Protein AF-A0A6J3BBH5-F1 (afdb_monomer_lite)

Secondary structure (DSSP, 8-state):
-EEEEE-SSSEEEEE-SS-----------GGG--TT---TT-EE--EETTTTEEEEPPPTTS-TTGGG--EEEESGGGGSGGG-EE---S-SS--------TT---

Radius of gyration: 22.1 Å; chains: 1; bounding box: 45×52×52 Å

Foldseek 3Di:
DWDFDDPPHDTDTDDDPDDDDDDDADQDDPVPPDPPDDGQFDKDWADDPPFQKTKFADDPVDDPVSRPDIDIDGDPCSVDPRRIDTHHDPDPHDDDPPPPDPPPPD

Structure (mmCIF, N/CA/C/O backbone):
data_AF-A0A6J3BBH5-F1
#
_entry.id   AF-A0A6J3BBH5-F1
#
loop_
_atom_site.group_PDB
_atom_site.id
_atom_site.type_symbol
_atom_site.label_atom_id
_atom_site.label_alt_id
_atom_site.label_comp_id
_atom_site.label_asym_id
_atom_site.label_entity_id
_atom_site.label_seq_id
_atom_site.pdbx_PDB_ins_code
_atom_site.Cartn_x
_atom_site.Cartn_y
_atom_site.Cartn_z
_atom_site.occupancy
_atom_site.B_iso_or_equiv
_atom_site.auth_seq_id
_atom_site.auth_comp_id
_atom_site.auth_asym_id
_atom_site.auth_atom_id
_atom_site.pdbx_PDB_model_num
ATOM 1 N N . MET A 1 1 ? -27.959 -6.385 13.717 1.00 69.81 1 MET A N 1
ATOM 2 C CA . MET A 1 1 ? -26.665 -6.107 14.377 1.00 69.81 1 MET A CA 1
ATOM 3 C C . MET A 1 1 ? -25.641 -7.059 13.769 1.00 69.81 1 MET A C 1
ATOM 5 O O . MET A 1 1 ? -26.036 -8.166 13.435 1.00 69.81 1 MET A O 1
ATOM 9 N N . GLN A 1 2 ? -24.399 -6.629 13.508 1.00 85.94 2 GLN A N 1
ATOM 10 C CA . GLN A 1 2 ? -23.379 -7.527 12.938 1.00 85.94 2 GLN A CA 1
ATOM 11 C C . GLN A 1 2 ? -22.835 -8.445 14.038 1.00 85.94 2 GLN A C 1
ATOM 13 O O . GLN A 1 2 ? -22.354 -7.954 15.063 1.00 85.94 2 GLN A O 1
ATOM 18 N N . HIS A 1 3 ? -22.939 -9.753 13.819 1.00 92.50 3 HIS A N 1
ATOM 19 C CA . HIS A 1 3 ? -22.546 -10.805 14.746 1.00 92.50 3 HIS A CA 1
ATOM 20 C C . HIS A 1 3 ? -21.472 -11.693 14.112 1.00 92.50 3 HIS A C 1
ATOM 22 O O . HIS A 1 3 ? -21.628 -12.138 12.975 1.00 92.50 3 HIS A O 1
ATOM 28 N N . LEU A 1 4 ? -20.397 -11.959 14.853 1.00 90.00 4 LEU A N 1
ATOM 29 C CA . LEU A 1 4 ? -19.378 -12.929 14.464 1.00 90.00 4 LEU A CA 1
ATOM 30 C C . LEU A 1 4 ? -19.855 -14.330 14.869 1.00 90.00 4 LEU A C 1
ATOM 32 O O . LEU A 1 4 ? -19.864 -14.666 16.052 1.00 90.00 4 LEU A O 1
ATOM 36 N N . SER A 1 5 ? -20.272 -15.134 13.894 1.00 87.75 5 SER A N 1
ATOM 37 C CA . SER A 1 5 ? -20.754 -16.501 14.098 1.00 87.75 5 SER A CA 1
ATOM 38 C C . SER A 1 5 ? -19.669 -17.529 13.763 1.00 87.75 5 SER A C 1
ATOM 40 O O . SER A 1 5 ? -18.778 -17.290 12.945 1.00 87.75 5 SER A O 1
ATOM 42 N N . TYR A 1 6 ? -19.736 -18.697 14.402 1.00 87.62 6 TYR A N 1
ATOM 43 C CA . TYR A 1 6 ? -18.929 -19.858 14.035 1.00 87.62 6 TYR A CA 1
ATOM 44 C C . TYR A 1 6 ? -19.818 -20.843 13.272 1.00 87.62 6 TYR A C 1
ATOM 46 O O . TYR A 1 6 ? -20.714 -21.456 13.852 1.00 87.62 6 TYR A O 1
ATOM 54 N N . GLY A 1 7 ? -19.607 -20.928 11.956 1.00 82.88 7 GLY A N 1
ATOM 55 C CA . GLY A 1 7 ? -20.305 -21.860 11.072 1.00 82.88 7 GLY A CA 1
ATOM 56 C C . GLY A 1 7 ? -19.667 -23.250 11.081 1.00 82.88 7 GLY A C 1
ATOM 57 O O . GLY A 1 7 ? -18.839 -23.563 11.931 1.00 82.88 7 GLY A O 1
ATOM 58 N N . SER A 1 8 ? -20.000 -24.081 10.091 1.00 79.06 8 SER A N 1
ATOM 59 C CA . SER A 1 8 ? -19.602 -25.500 10.030 1.00 79.06 8 SER A CA 1
ATOM 60 C C . SER A 1 8 ? -18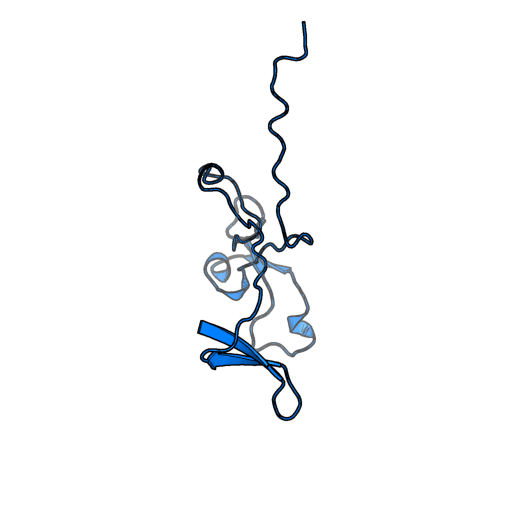.091 -25.776 10.046 1.00 79.06 8 SER A C 1
ATOM 62 O O . SER A 1 8 ? -17.701 -26.930 10.200 1.00 79.06 8 SER A O 1
ATOM 64 N N . SER A 1 9 ? -17.246 -24.754 9.877 1.00 88.56 9 SER A N 1
ATOM 65 C CA . SER A 1 9 ? -15.781 -24.861 9.984 1.00 88.56 9 SER A CA 1
ATOM 66 C C . SER A 1 9 ? -15.032 -23.516 9.973 1.00 88.56 9 SER A C 1
ATOM 68 O O . SER A 1 9 ? -13.802 -23.508 9.980 1.00 88.56 9 SER A O 1
ATOM 70 N N . SER A 1 10 ? -15.721 -22.372 9.906 1.00 90.25 10 SER A N 1
ATOM 71 C CA . SER A 1 10 ? -15.086 -21.052 9.794 1.00 90.25 10 SER A CA 1
ATOM 72 C C . SER A 1 10 ? -15.937 -19.934 10.395 1.00 90.25 10 SER A C 1
ATOM 74 O O . SER A 1 10 ? -17.155 -20.056 10.566 1.00 90.25 10 SER A O 1
ATOM 76 N N . LEU A 1 11 ? -15.260 -18.832 10.717 1.00 92.06 11 LEU A N 1
ATOM 77 C CA . LEU A 1 11 ? -15.876 -17.602 11.200 1.00 92.06 11 LEU A CA 1
ATOM 78 C C . LEU A 1 11 ? -16.595 -16.883 10.054 1.00 92.06 11 LEU A C 1
ATOM 80 O O . LEU A 1 11 ? -16.017 -16.703 8.983 1.00 92.06 11 LEU A O 1
ATOM 84 N N . HIS A 1 12 ? -17.827 -16.447 10.303 1.00 91.25 12 HIS A N 1
ATOM 85 C CA . HIS A 1 12 ? -18.631 -15.661 9.369 1.00 91.25 12 HIS A CA 1
ATOM 86 C C . HIS A 1 12 ? -19.218 -14.429 10.066 1.00 91.25 12 HIS A C 1
ATOM 88 O O . HIS A 1 12 ? -19.288 -14.358 11.293 1.00 91.25 12 HIS A O 1
ATOM 94 N N . MET A 1 13 ? -19.614 -13.434 9.272 1.00 91.12 13 MET A N 1
ATOM 95 C CA . MET A 1 13 ? -20.357 -12.272 9.753 1.00 91.12 13 MET A CA 1
ATOM 96 C C . MET A 1 13 ? -21.808 -12.372 9.306 1.00 91.12 13 MET A C 1
ATOM 98 O O . MET A 1 13 ? -22.075 -12.361 8.107 1.00 91.12 13 MET A O 1
ATOM 102 N N . ASP A 1 14 ? -22.725 -12.364 10.269 1.00 90.50 14 ASP A N 1
ATOM 103 C CA . ASP A 1 14 ? -24.161 -12.433 10.016 1.00 90.50 14 ASP A CA 1
ATOM 104 C C . ASP A 1 14 ? -24.895 -11.233 10.624 1.00 90.50 14 ASP A C 1
ATOM 106 O O . ASP A 1 14 ? -24.437 -10.601 11.579 1.00 90.50 14 ASP A O 1
ATOM 110 N N . ALA A 1 15 ? -26.075 -10.918 10.086 1.00 91.00 15 ALA A N 1
ATOM 111 C CA . ALA A 1 15 ? -26.974 -9.924 10.662 1.00 91.00 15 ALA A CA 1
ATOM 112 C C . ALA A 1 15 ? -27.982 -10.610 11.594 1.00 91.00 15 ALA A C 1
ATOM 114 O O . ALA A 1 15 ? -28.985 -11.156 11.140 1.00 91.00 15 ALA A O 1
ATOM 115 N N . THR A 1 16 ? -27.738 -10.569 12.903 1.00 90.56 16 THR A N 1
ATOM 116 C CA . THR A 1 16 ? -28.608 -11.207 13.905 1.00 90.56 16 THR A CA 1
ATOM 117 C C . THR A 1 16 ? -28.940 -10.237 15.044 1.00 90.56 16 THR A C 1
ATOM 119 O O . THR A 1 16 ? -28.551 -9.062 15.019 1.00 90.56 16 THR A O 1
ATOM 122 N N . PHE A 1 17 ? -29.713 -10.706 16.028 1.00 92.44 17 PHE A N 1
ATOM 123 C CA . PHE A 1 17 ? -29.947 -9.997 17.293 1.00 92.44 17 PHE A CA 1
ATOM 124 C C . PHE A 1 17 ? -28.887 -10.318 18.358 1.00 92.44 17 PHE A C 1
ATOM 126 O O . PHE A 1 17 ? -28.921 -9.744 19.444 1.00 92.44 17 PHE A O 1
ATOM 133 N N . GLN A 1 18 ? -27.954 -11.229 18.067 1.00 91.00 18 GLN A N 1
ATOM 134 C CA . GLN A 1 18 ? -26.870 -11.569 18.981 1.00 91.00 18 GLN A CA 1
ATOM 135 C C . GLN A 1 18 ? -25.815 -10.460 18.987 1.00 91.00 18 GLN A C 1
ATOM 137 O O . GLN A 1 18 ? -25.515 -9.853 17.958 1.00 91.00 18 GLN A O 1
ATOM 142 N N . GLN A 1 19 ? -25.250 -10.203 20.164 1.00 89.19 19 GLN A N 1
ATOM 143 C CA . GLN A 1 19 ? -24.259 -9.153 20.362 1.00 89.19 19 GLN A CA 1
ATOM 144 C C . GLN A 1 19 ? -22.842 -9.695 20.162 1.00 89.19 19 GLN A C 1
ATOM 146 O O . GLN A 1 19 ? -22.478 -10.734 20.705 1.00 89.19 19 GLN A O 1
ATOM 151 N N . THR A 1 20 ? -22.023 -8.947 19.427 1.00 93.06 20 THR A N 1
ATOM 152 C CA . THR A 1 20 ? -20.574 -9.154 19.329 1.00 93.06 20 THR A CA 1
ATOM 153 C C . THR A 1 20 ? -19.877 -7.844 19.682 1.00 93.06 20 THR A C 1
ATOM 155 O O . THR A 1 20 ? -20.290 -6.777 19.224 1.00 93.06 20 THR A O 1
ATOM 158 N N . LEU A 1 21 ? -18.833 -7.913 20.512 1.00 93.44 21 LEU A N 1
ATOM 159 C CA . LEU A 1 21 ? -17.985 -6.762 20.817 1.00 93.44 21 LEU A CA 1
ATOM 160 C C . LEU A 1 21 ? -17.003 -6.521 19.662 1.00 93.44 21 LEU A C 1
ATOM 162 O O . LEU A 1 21 ? -16.305 -7.443 19.246 1.00 93.44 21 LEU A O 1
ATOM 166 N N . TRP A 1 22 ? -16.915 -5.278 19.188 1.00 92.44 22 TRP A N 1
ATOM 167 C CA . TRP A 1 22 ? -16.021 -4.874 18.102 1.00 92.44 22 TRP A CA 1
ATOM 168 C C . TRP A 1 22 ? -15.006 -3.838 18.592 1.00 92.44 22 TRP A C 1
ATOM 170 O O . TRP A 1 22 ? -15.384 -2.802 19.139 1.00 92.44 22 TRP A O 1
ATOM 180 N N . SER A 1 23 ? -13.717 -4.107 18.379 1.00 89.88 23 SER A N 1
ATOM 181 C CA . SER A 1 23 ? -12.639 -3.156 18.670 1.00 89.88 23 SER A CA 1
ATOM 182 C C . SER A 1 23 ? -12.441 -2.189 17.506 1.00 89.88 23 SER A C 1
ATOM 184 O O . SER A 1 23 ? -12.431 -2.597 16.346 1.00 89.88 23 SER A O 1
ATOM 186 N N . VAL A 1 24 ? -12.219 -0.911 17.815 1.00 87.69 24 VAL A N 1
ATOM 187 C CA . VAL A 1 24 ? -11.923 0.131 16.822 1.00 87.69 24 VAL A CA 1
ATOM 188 C C . VAL A 1 24 ? -10.481 0.599 16.996 1.00 87.69 24 VAL A C 1
ATOM 190 O O . VAL A 1 24 ? -10.085 1.002 18.087 1.00 87.69 24 VAL A O 1
ATOM 193 N N . ALA A 1 25 ? -9.703 0.578 15.912 1.00 86.38 25 ALA A N 1
ATOM 194 C CA . ALA A 1 25 ? -8.338 1.098 15.870 1.00 86.38 25 ALA A CA 1
ATOM 195 C C . ALA A 1 25 ? -8.245 2.270 14.874 1.00 86.38 25 ALA A C 1
ATOM 197 O O . ALA A 1 25 ? -8.646 2.114 13.718 1.00 86.38 25 ALA A O 1
ATOM 198 N N . PRO A 1 26 ? -7.719 3.443 15.271 1.00 80.81 26 PRO A N 1
ATOM 199 C CA . PRO A 1 26 ? -7.588 4.573 14.359 1.00 80.81 26 PRO A CA 1
ATOM 200 C C . PRO A 1 26 ? -6.465 4.337 13.335 1.00 80.81 26 PRO A C 1
ATOM 202 O O . PRO A 1 26 ? -5.322 4.042 13.693 1.00 80.81 26 PRO A O 1
ATOM 205 N N . ILE A 1 27 ? -6.778 4.528 12.050 1.00 79.19 27 ILE A N 1
ATOM 206 C CA . ILE A 1 27 ? -5.829 4.352 10.932 1.00 79.19 27 ILE A CA 1
ATOM 207 C C . ILE A 1 27 ? -5.296 5.705 10.431 1.00 79.19 27 ILE A C 1
ATOM 209 O O . ILE A 1 27 ? -4.091 5.883 10.216 1.00 79.19 27 ILE A O 1
ATOM 213 N N . SER A 1 28 ? -6.172 6.705 10.322 1.00 72.31 28 SER A N 1
ATOM 214 C CA . SER A 1 28 ? -5.846 8.072 9.902 1.00 72.31 28 SER A CA 1
ATOM 215 C C . SER A 1 28 ? -6.617 9.110 10.723 1.00 72.31 28 SER A C 1
ATOM 217 O O . SER A 1 28 ? -7.691 8.835 11.244 1.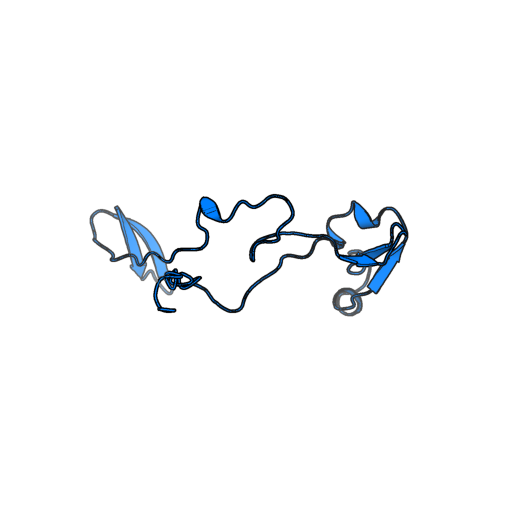00 72.31 28 SER A O 1
ATOM 219 N N . SER A 1 29 ? -6.058 10.318 10.834 1.00 73.44 29 SER A N 1
ATOM 220 C CA . SER A 1 29 ? -6.745 11.505 11.369 1.00 73.44 29 SER A CA 1
ATOM 221 C C . SER A 1 29 ? -6.951 12.486 10.218 1.00 73.44 29 SER A C 1
ATOM 223 O O . SER A 1 29 ? -6.054 12.611 9.384 1.00 73.44 29 SER A O 1
ATOM 225 N N . GLY A 1 30 ? -8.073 13.213 10.190 1.00 68.81 30 GLY A N 1
ATOM 226 C CA . GLY A 1 30 ? -8.334 14.249 9.178 1.00 68.81 30 GLY A CA 1
ATOM 227 C C . GLY A 1 30 ? -7.268 15.355 9.145 1.00 68.81 30 GLY A C 1
ATOM 228 O O . GLY A 1 30 ? -7.010 15.935 8.100 1.00 68.81 30 GLY A O 1
ATOM 229 N N . SER A 1 31 ? -6.554 15.571 10.255 1.00 63.03 31 SER A N 1
ATOM 230 C CA . SER A 1 31 ? -5.424 16.508 10.338 1.00 63.03 31 SER A CA 1
ATOM 231 C C . SER A 1 31 ? -4.146 16.033 9.630 1.00 63.03 31 SER A C 1
ATOM 233 O O . SER A 1 31 ? -3.171 16.775 9.590 1.00 63.03 31 SER A O 1
ATOM 235 N N . LYS A 1 32 ? -4.098 14.781 9.148 1.00 58.31 32 LYS A N 1
ATOM 236 C CA . LYS A 1 32 ? -2.932 14.197 8.456 1.00 58.31 32 LYS A CA 1
ATOM 237 C C . LYS A 1 32 ? -2.985 14.371 6.935 1.00 58.31 32 LYS A C 1
ATOM 239 O O . LYS A 1 32 ? -2.074 13.906 6.260 1.00 58.31 32 LYS A O 1
ATOM 244 N N . ALA A 1 33 ? -4.014 15.028 6.399 1.00 62.31 33 ALA A N 1
ATOM 245 C CA . ALA A 1 33 ? -4.089 15.393 4.987 1.00 62.31 33 ALA A CA 1
ATOM 246 C C . ALA A 1 33 ? -3.207 16.624 4.717 1.00 62.31 33 ALA A C 1
ATOM 248 O O . ALA A 1 33 ? -3.698 17.730 4.516 1.00 62.31 33 ALA A O 1
ATOM 249 N N . ALA A 1 34 ? -1.889 16.442 4.779 1.00 67.00 34 ALA A N 1
ATOM 250 C CA . ALA A 1 34 ? -0.943 17.451 4.334 1.00 67.00 34 ALA A CA 1
ATOM 251 C C . ALA A 1 34 ? -0.620 17.184 2.859 1.00 67.00 34 ALA A C 1
ATOM 253 O O . ALA A 1 34 ? -0.158 16.098 2.504 1.00 67.00 34 ALA A O 1
ATOM 254 N N . GLN A 1 35 ? -0.897 18.159 1.993 1.00 73.31 35 GLN A N 1
ATOM 255 C CA . GLN A 1 35 ? -0.592 18.058 0.568 1.00 73.31 35 GLN A CA 1
ATOM 256 C C . GLN A 1 35 ? 0.905 17.773 0.373 1.00 73.31 35 GLN A C 1
ATOM 258 O O . GLN A 1 35 ? 1.746 18.438 0.972 1.00 73.31 35 GLN A O 1
ATOM 263 N N . GLY A 1 36 ? 1.227 16.775 -0.452 1.00 74.94 36 GLY A N 1
ATOM 264 C CA . GLY A 1 36 ? 2.611 16.385 -0.741 1.00 74.94 36 GLY A CA 1
ATOM 265 C C . GLY A 1 36 ? 3.243 15.396 0.246 1.00 74.94 36 GLY A C 1
ATOM 266 O O . GLY A 1 36 ? 4.400 15.034 0.055 1.00 74.94 36 GLY A O 1
ATOM 267 N N . TYR A 1 37 ? 2.515 14.921 1.263 1.00 77.88 37 TYR A N 1
ATOM 268 C CA . TYR A 1 37 ? 2.991 13.877 2.177 1.00 77.88 37 TYR A CA 1
ATOM 269 C C . TYR A 1 37 ? 2.344 12.527 1.870 1.00 77.88 37 TYR A C 1
ATOM 271 O O . TYR A 1 37 ? 1.150 12.456 1.593 1.00 77.88 37 TYR A O 1
ATOM 279 N N . LEU A 1 38 ? 3.131 11.454 1.983 1.00 79.56 38 LEU A N 1
ATOM 280 C CA . LEU A 1 38 ? 2.651 10.083 1.821 1.00 79.56 38 LEU A CA 1
ATOM 281 C C . LEU A 1 38 ? 2.079 9.537 3.136 1.00 79.56 38 LEU A C 1
ATOM 283 O O . LEU A 1 38 ? 2.685 9.663 4.206 1.00 79.56 38 LEU A O 1
ATOM 287 N N . ILE A 1 39 ? 0.937 8.861 3.058 1.00 80.94 39 ILE A N 1
ATOM 288 C CA . ILE A 1 39 ? 0.381 8.045 4.133 1.00 80.94 39 ILE A CA 1
ATOM 289 C C . ILE A 1 39 ? 0.629 6.559 3.868 1.00 80.94 39 ILE A C 1
ATOM 291 O O . ILE A 1 39 ? 0.764 6.098 2.745 1.00 80.94 39 ILE A O 1
ATOM 295 N N . SER A 1 40 ? 0.656 5.779 4.949 1.00 79.75 40 SER A N 1
ATOM 296 C CA . SER A 1 40 ? 0.935 4.334 4.927 1.00 79.75 40 SER A CA 1
ATOM 297 C C . SER A 1 40 ? 0.052 3.502 3.995 1.00 79.75 40 SER A C 1
ATOM 299 O O . SER A 1 40 ? 0.382 2.346 3.810 1.00 79.75 40 SER A O 1
ATOM 301 N N . SER A 1 41 ? -1.077 4.005 3.508 1.00 82.50 41 SER A N 1
ATOM 302 C CA . SER A 1 41 ? -1.978 3.270 2.612 1.00 82.50 41 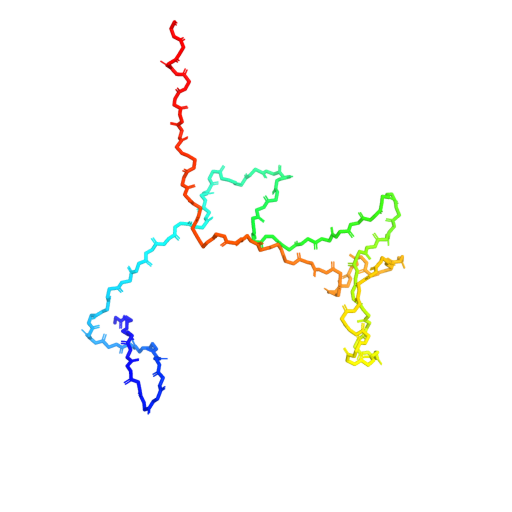SER A CA 1
ATOM 303 C C . SER A 1 41 ? -1.911 3.762 1.169 1.00 82.50 41 SER A C 1
ATOM 305 O O . SER A 1 41 ? -2.735 3.347 0.356 1.00 82.50 41 SER A O 1
ATOM 307 N N . ASP A 1 42 ? -0.988 4.673 0.865 1.00 86.44 42 ASP A N 1
ATOM 308 C CA . ASP A 1 42 ? -0.886 5.247 -0.466 1.00 86.44 42 ASP A CA 1
ATOM 309 C C . ASP A 1 42 ? -0.359 4.236 -1.473 1.00 86.44 42 ASP A C 1
ATOM 311 O O . ASP A 1 42 ? 0.490 3.384 -1.183 1.00 86.44 42 ASP A O 1
ATOM 315 N N . VAL A 1 43 ? -0.883 4.378 -2.686 1.00 91.50 43 VAL A N 1
ATOM 316 C CA . VAL A 1 43 ? -0.393 3.699 -3.875 1.00 91.50 43 VAL A CA 1
ATOM 317 C C . VAL A 1 43 ? 0.397 4.719 -4.676 1.00 91.50 43 VAL A C 1
ATOM 319 O O . VAL A 1 43 ? -0.125 5.777 -5.027 1.00 91.50 43 VAL A O 1
ATOM 322 N N . LEU A 1 44 ? 1.658 4.407 -4.952 1.00 92.44 44 LEU A N 1
ATOM 323 C CA . LEU A 1 44 ? 2.591 5.321 -5.601 1.00 92.44 44 LEU A CA 1
ATOM 324 C C . LEU A 1 44 ? 3.365 4.637 -6.725 1.00 92.44 44 LEU A C 1
ATOM 326 O O . LEU A 1 44 ? 3.345 3.414 -6.875 1.00 92.44 44 LEU A O 1
ATOM 330 N N . ARG A 1 45 ? 4.067 5.451 -7.512 1.00 92.94 45 ARG A N 1
ATOM 331 C CA . ARG A 1 45 ? 5.041 5.000 -8.507 1.00 92.94 45 ARG A CA 1
ATOM 332 C C . ARG A 1 45 ? 6.430 5.414 -8.047 1.00 92.94 45 ARG A C 1
ATOM 334 O O . ARG A 1 45 ? 6.621 6.542 -7.599 1.00 92.94 45 ARG A O 1
ATOM 341 N N . LEU A 1 46 ? 7.380 4.495 -8.152 1.00 92.75 46 LEU A N 1
ATOM 342 C CA . LEU A 1 46 ? 8.782 4.743 -7.834 1.00 92.75 46 LEU A CA 1
ATOM 343 C C . LEU A 1 46 ? 9.489 5.106 -9.136 1.00 92.75 46 LEU A C 1
ATOM 345 O O . LEU A 1 46 ? 9.671 4.240 -9.991 1.00 92.75 46 LEU A O 1
ATOM 349 N N . LEU A 1 47 ? 9.808 6.388 -9.297 1.00 91.25 47 LEU A N 1
ATOM 350 C CA . LEU A 1 47 ? 10.480 6.924 -10.479 1.00 91.25 47 LEU A CA 1
ATOM 351 C C . LEU A 1 47 ? 11.986 7.031 -10.217 1.00 91.25 47 LEU A C 1
ATOM 353 O O . LEU A 1 47 ? 12.387 7.435 -9.122 1.00 91.25 47 LEU A O 1
ATOM 357 N N . HIS A 1 48 ? 12.805 6.682 -11.208 1.00 87.62 48 HIS A N 1
ATOM 358 C CA . HIS A 1 48 ? 14.245 6.964 -11.198 1.00 87.62 48 HIS A CA 1
ATOM 359 C C . HIS A 1 48 ? 14.482 8.271 -11.998 1.00 87.62 48 HIS A C 1
ATOM 361 O O . HIS A 1 48 ? 13.700 8.608 -12.880 1.00 87.62 48 HIS A O 1
ATOM 367 N N . GLY A 1 49 ? 15.376 9.146 -11.521 1.00 76.12 49 GLY A N 1
ATOM 368 C CA . GLY A 1 49 ? 15.274 10.608 -11.708 1.00 76.12 49 GLY A CA 1
ATOM 369 C C . GLY A 1 49 ? 15.192 11.130 -13.157 1.00 76.12 49 GLY A C 1
ATOM 370 O O . GLY A 1 49 ? 15.838 10.602 -14.044 1.00 76.12 49 GLY A O 1
ATOM 371 N N . HIS A 1 50 ? 14.451 12.233 -13.368 1.00 70.06 50 HIS A N 1
ATOM 372 C CA . HIS A 1 50 ? 14.232 13.013 -14.617 1.00 70.06 50 HIS A CA 1
ATOM 373 C C . HIS A 1 50 ? 13.770 12.235 -15.875 1.00 70.06 50 HIS A C 1
ATOM 375 O O . HIS A 1 50 ? 13.225 12.842 -16.795 1.00 70.06 50 HIS A O 1
ATOM 381 N N . MET A 1 51 ? 13.944 10.922 -15.947 1.00 67.06 51 MET A N 1
ATOM 382 C CA . MET A 1 51 ? 13.503 10.086 -17.055 1.00 67.06 51 MET A CA 1
ATOM 383 C C . MET A 1 51 ? 12.146 9.450 -16.723 1.00 67.06 51 MET A C 1
ATOM 385 O O . MET A 1 51 ? 11.792 9.272 -15.558 1.00 67.06 51 MET A O 1
ATOM 389 N N . ASP A 1 52 ? 11.371 9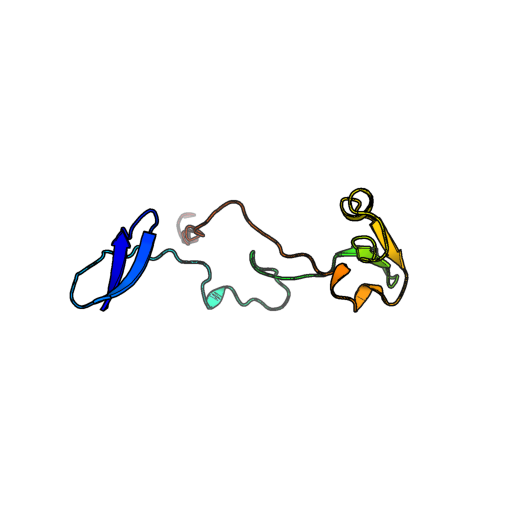.095 -17.751 1.00 79.94 52 ASP A N 1
ATOM 390 C CA . ASP A 1 52 ? 10.103 8.355 -17.623 1.00 79.94 52 ASP A CA 1
ATOM 391 C C . ASP A 1 52 ? 10.349 6.876 -17.258 1.00 79.94 52 ASP A C 1
ATOM 393 O O . ASP A 1 52 ? 9.803 5.956 -17.867 1.00 79.94 52 ASP A O 1
ATOM 397 N N . GLU A 1 53 ? 11.236 6.629 -16.298 1.00 91.81 53 GLU A N 1
ATOM 398 C CA . GLU A 1 53 ? 11.634 5.309 -15.831 1.00 91.81 53 GLU A CA 1
ATOM 399 C C . GLU A 1 53 ? 10.976 4.991 -14.491 1.00 91.81 53 GLU A C 1
ATOM 401 O O . GLU A 1 53 ? 10.966 5.803 -13.563 1.00 91.81 53 GLU A O 1
ATOM 406 N N . CYS A 1 54 ? 10.392 3.798 -14.378 1.00 93.19 54 CYS A N 1
ATOM 407 C CA . CYS A 1 54 ? 9.658 3.417 -13.178 1.00 93.19 54 CYS A CA 1
ATOM 408 C C . CYS A 1 54 ? 9.885 1.963 -12.774 1.00 93.19 54 CYS A C 1
ATOM 410 O O . CYS A 1 54 ? 10.072 1.082 -13.617 1.00 93.19 54 CYS A O 1
ATOM 412 N N . LEU A 1 55 ? 9.858 1.723 -11.462 1.00 94.69 55 LEU A N 1
ATOM 413 C CA . LEU A 1 55 ? 9.969 0.386 -10.898 1.00 94.69 55 LEU A CA 1
ATOM 414 C C . LEU A 1 55 ? 8.722 -0.430 -11.260 1.00 94.69 55 LEU A C 1
ATOM 416 O O . LEU A 1 55 ? 7.600 -0.029 -10.940 1.00 94.69 55 LEU A O 1
ATOM 420 N N . THR A 1 56 ? 8.916 -1.584 -11.889 1.00 94.19 56 THR A N 1
ATOM 421 C CA . THR A 1 56 ? 7.848 -2.451 -12.393 1.00 94.19 56 THR A CA 1
ATOM 422 C C . THR A 1 56 ? 8.194 -3.930 -12.220 1.00 94.19 56 THR A C 1
ATOM 424 O O . THR A 1 56 ? 9.345 -4.312 -11.998 1.00 94.19 56 THR A O 1
ATOM 427 N N . VAL A 1 57 ? 7.174 -4.773 -12.369 1.00 93.88 57 VAL A N 1
ATOM 428 C CA . VAL A 1 57 ? 7.307 -6.218 -12.603 1.00 93.88 57 VAL A CA 1
ATOM 429 C C . VAL A 1 57 ? 7.173 -6.549 -14.102 1.00 93.88 57 VAL A C 1
ATOM 431 O O . VAL A 1 57 ? 6.611 -5.737 -14.857 1.00 93.88 57 VAL A O 1
ATOM 434 N N . PRO A 1 58 ? 7.664 -7.718 -14.565 1.00 89.88 58 PRO A N 1
ATOM 435 C CA . PRO A 1 58 ? 7.438 -8.187 -15.932 1.00 89.88 58 PRO A CA 1
ATOM 436 C C . PRO A 1 58 ? 5.954 -8.313 -16.286 1.00 89.88 58 PRO A C 1
ATOM 438 O O . PRO A 1 58 ? 5.105 -8.546 -15.424 1.00 89.88 58 PRO A O 1
ATOM 441 N N . SER A 1 59 ? 5.644 -8.182 -17.579 1.00 85.19 59 SER A N 1
ATOM 442 C CA . SER A 1 59 ? 4.291 -8.409 -18.098 1.00 85.19 59 SER A CA 1
ATOM 443 C C . SER A 1 59 ? 3.818 -9.843 -17.829 1.00 85.19 59 SER A C 1
ATOM 445 O O . SER A 1 59 ? 4.617 -10.772 -17.704 1.00 85.19 59 SER A O 1
ATOM 447 N N . GLY A 1 60 ? 2.498 -10.040 -17.802 1.00 79.75 60 GLY A N 1
ATOM 448 C CA . GLY A 1 60 ? 1.875 -11.344 -17.580 1.00 79.75 60 GLY A CA 1
ATOM 449 C C . GLY A 1 60 ? 2.212 -12.405 -18.637 1.00 79.75 60 GLY A C 1
ATOM 450 O O . GLY A 1 60 ? 1.938 -13.579 -18.415 1.00 79.75 60 GLY A O 1
ATOM 451 N N . GLU A 1 61 ? 2.824 -12.011 -19.749 1.00 79.88 61 GLU A N 1
ATOM 452 C CA . GLU A 1 61 ? 3.305 -12.906 -20.806 1.00 79.88 61 GLU A CA 1
ATOM 453 C C . GLU A 1 61 ? 4.600 -13.645 -20.424 1.00 79.88 61 GLU A C 1
ATOM 455 O O . GLU A 1 61 ? 4.950 -14.643 -21.049 1.00 79.88 61 GLU A O 1
ATOM 460 N N . HIS A 1 62 ? 5.316 -13.174 -19.398 1.00 72.06 62 HIS A N 1
ATOM 461 C CA . HIS A 1 62 ? 6.493 -13.848 -18.851 1.00 72.06 62 HIS A CA 1
ATOM 462 C C . HIS A 1 62 ? 6.094 -14.924 -17.826 1.00 72.06 62 HIS A C 1
ATOM 464 O O . HIS A 1 62 ? 5.084 -14.798 -17.126 1.00 72.06 62 HIS A O 1
ATOM 470 N N . GLY A 1 63 ? 6.897 -15.990 -17.735 1.00 77.06 63 GLY A N 1
ATOM 471 C CA . GLY A 1 63 ? 6.640 -17.127 -16.844 1.00 77.06 63 GLY A CA 1
ATOM 472 C C . GLY A 1 63 ? 6.590 -16.743 -15.358 1.00 77.06 63 GLY A C 1
ATOM 473 O O . GLY A 1 63 ? 7.177 -15.746 -14.939 1.00 77.06 63 GLY A O 1
ATOM 474 N N . GLU A 1 64 ? 5.916 -17.561 -14.542 1.00 74.75 64 GLU A N 1
ATOM 475 C CA . GLU A 1 64 ? 5.689 -17.323 -13.100 1.00 74.75 64 GLU A CA 1
ATOM 476 C C . GLU A 1 64 ? 6.970 -17.012 -12.307 1.00 74.75 64 GLU A C 1
ATOM 478 O O . GLU A 1 64 ? 6.965 -16.188 -11.395 1.00 74.75 64 GLU A O 1
ATOM 483 N N . GLU A 1 65 ? 8.092 -17.626 -12.678 1.00 73.50 65 GLU A N 1
ATOM 484 C CA . GLU A 1 65 ? 9.376 -17.395 -12.015 1.00 73.50 65 GLU A CA 1
ATOM 485 C C . GLU A 1 65 ? 9.948 -16.001 -12.310 1.00 73.50 65 GLU A C 1
ATOM 487 O O . GLU A 1 65 ? 10.486 -15.343 -11.418 1.00 73.50 65 GLU A O 1
ATOM 492 N N . GLN A 1 66 ? 9.739 -15.489 -13.525 1.00 73.19 66 GLN A N 1
ATOM 493 C CA . GLN A 1 66 ? 10.160 -14.140 -13.901 1.00 73.19 66 GLN A CA 1
ATOM 494 C C . GLN A 1 66 ? 9.290 -13.063 -13.242 1.00 73.19 66 GLN A C 1
ATOM 496 O O . GLN A 1 66 ? 9.809 -12.001 -12.905 1.00 73.19 66 GLN A O 1
ATOM 501 N N . ARG A 1 67 ? 8.009 -13.335 -12.949 1.00 76.50 67 ARG A N 1
ATOM 502 C CA . ARG A 1 67 ? 7.099 -12.382 -12.273 1.00 76.50 67 ARG A CA 1
ATOM 503 C C . ARG A 1 67 ? 7.533 -11.984 -10.855 1.00 76.50 67 ARG A C 1
ATOM 505 O O . ARG A 1 67 ? 7.022 -11.006 -10.321 1.00 76.50 67 ARG A O 1
ATOM 512 N N . ARG A 1 68 ? 8.477 -12.710 -10.247 1.00 83.62 68 ARG A N 1
ATOM 513 C CA . ARG A 1 68 ? 9.068 -12.372 -8.938 1.00 83.62 68 ARG A CA 1
ATOM 514 C C . ARG A 1 68 ? 10.205 -11.353 -9.026 1.00 83.62 68 ARG A C 1
ATOM 516 O O . ARG A 1 68 ? 10.689 -10.893 -7.996 1.00 83.62 68 ARG A O 1
ATOM 523 N N . THR A 1 69 ? 10.657 -11.029 -10.235 1.00 90.06 69 THR A N 1
ATOM 524 C CA . THR A 1 69 ? 11.714 -10.040 -10.456 1.00 90.06 69 THR A CA 1
ATOM 525 C C . THR A 1 69 ? 11.143 -8.626 -10.495 1.00 90.06 69 THR A C 1
ATOM 527 O O . THR A 1 69 ? 9.993 -8.409 -10.875 1.00 90.06 69 THR A O 1
ATOM 530 N N . VAL A 1 70 ? 11.965 -7.653 -10.105 1.00 93.25 70 VAL A N 1
ATOM 531 C CA . VAL A 1 70 ? 11.617 -6.230 -10.094 1.00 93.25 70 VAL A CA 1
ATOM 532 C C . VAL A 1 70 ? 12.749 -5.459 -10.764 1.00 93.25 70 VAL A C 1
ATOM 534 O O . VAL A 1 70 ? 13.918 -5.717 -10.482 1.00 93.25 70 VAL A O 1
ATOM 537 N N . HIS A 1 71 ? 12.415 -4.537 -11.661 1.00 92.62 71 HIS A N 1
ATOM 538 C CA . HIS A 1 71 ? 13.388 -3.736 -12.406 1.00 92.62 71 HIS A CA 1
ATOM 539 C C . HIS A 1 71 ? 12.812 -2.358 -12.744 1.00 92.62 71 HIS A C 1
ATOM 541 O O . HIS A 1 71 ? 11.606 -2.139 -12.637 1.00 92.62 71 HIS A O 1
ATOM 547 N N . TYR A 1 72 ? 13.676 -1.424 -13.138 1.00 92.94 72 TYR A N 1
ATOM 548 C CA . TYR A 1 72 ? 13.242 -0.165 -13.735 1.00 92.94 72 TYR A CA 1
ATOM 549 C C . TYR A 1 72 ? 13.054 -0.355 -15.237 1.00 92.94 72 TYR A C 1
ATOM 551 O O . TYR A 1 72 ? 13.922 -0.912 -15.908 1.00 92.94 72 TYR A O 1
ATOM 559 N N . GLU A 1 73 ? 11.921 0.103 -15.756 1.00 92.50 73 GLU A N 1
ATOM 560 C CA . GLU A 1 73 ? 11.634 0.119 -17.188 1.00 92.50 73 GLU A CA 1
ATOM 561 C C . GLU A 1 73 ? 11.358 1.557 -17.636 1.00 92.50 73 GLU A C 1
ATOM 563 O O . GLU A 1 73 ? 10.673 2.313 -16.943 1.00 92.50 73 GLU A O 1
ATOM 568 N N . VAL A 1 74 ? 11.920 1.931 -18.787 1.00 89.75 74 VAL A N 1
ATOM 569 C CA . VAL A 1 74 ? 11.780 3.258 -19.397 1.00 89.75 74 VAL A CA 1
ATOM 570 C C . VAL A 1 74 ? 10.566 3.274 -20.322 1.00 89.75 74 VAL A C 1
ATOM 572 O O . VAL A 1 74 ? 10.370 2.355 -21.117 1.00 89.75 74 VAL A O 1
ATOM 575 N N . GLY A 1 75 ? 9.787 4.353 -20.278 1.00 84.81 75 GLY A N 1
ATOM 576 C CA . GLY A 1 75 ? 8.733 4.642 -21.244 1.00 84.81 75 GLY A CA 1
ATOM 577 C C . GLY A 1 75 ? 7.340 4.588 -20.628 1.00 84.81 75 GLY A C 1
ATOM 578 O O . GLY A 1 75 ? 7.124 4.967 -19.480 1.00 84.81 75 GLY A O 1
ATOM 579 N N . ALA A 1 76 ? 6.358 4.110 -21.395 1.00 86.88 76 ALA A N 1
ATOM 580 C CA . ALA A 1 76 ? 4.947 4.201 -21.013 1.00 86.88 76 ALA A CA 1
ATOM 581 C C . ALA A 1 76 ? 4.583 3.400 -19.748 1.00 86.88 76 ALA A C 1
ATOM 583 O O . ALA A 1 76 ? 3.472 3.522 -19.241 1.00 86.88 76 ALA A O 1
ATOM 584 N N . VAL A 1 77 ? 5.477 2.571 -19.204 1.00 88.62 77 VAL A N 1
ATOM 585 C CA . VAL A 1 77 ? 5.227 1.780 -17.989 1.00 88.62 77 VAL A CA 1
ATOM 586 C C . VAL A 1 77 ? 4.828 2.641 -16.781 1.00 88.62 77 VAL A C 1
ATOM 588 O O . VAL A 1 77 ? 4.009 2.197 -15.974 1.00 88.62 77 VAL A O 1
ATOM 591 N N . SER A 1 78 ? 5.256 3.908 -16.742 1.00 88.19 78 SER A N 1
ATOM 592 C CA . SER A 1 78 ? 4.885 4.897 -15.723 1.00 88.19 78 SER A CA 1
ATOM 593 C C . SER A 1 78 ? 3.389 5.230 -15.689 1.00 88.19 78 SER A C 1
ATOM 595 O O . SER A 1 78 ? 2.933 5.849 -14.733 1.00 88.19 78 SER A O 1
ATOM 597 N N . VAL A 1 79 ? 2.596 4.788 -16.673 1.00 89.31 79 VAL A N 1
ATOM 598 C CA . VAL A 1 79 ? 1.126 4.870 -16.646 1.00 89.31 79 VAL A CA 1
ATOM 599 C C . VAL A 1 79 ? 0.432 3.512 -16.475 1.00 89.31 79 VAL A C 1
ATOM 601 O O . VAL A 1 79 ? -0.771 3.467 -16.230 1.00 89.31 79 VAL A O 1
ATOM 604 N N . HIS A 1 80 ? 1.162 2.393 -16.479 1.00 92.50 80 HIS A N 1
ATOM 605 C CA . HIS A 1 80 ? 0.589 1.043 -16.369 1.00 92.50 80 HIS A CA 1
ATOM 606 C C . HIS A 1 80 ? 0.385 0.592 -14.915 1.00 92.50 80 HIS A C 1
ATOM 608 O O . HIS A 1 80 ? 1.122 0.988 -14.019 1.00 92.50 80 HIS A O 1
ATOM 614 N N . ALA A 1 81 ? -0.574 -0.303 -14.662 1.00 93.81 81 ALA A N 1
ATOM 615 C CA . ALA A 1 81 ? -0.845 -0.811 -13.310 1.00 93.81 81 ALA A CA 1
ATOM 616 C C . ALA A 1 81 ? 0.337 -1.583 -12.688 1.00 93.81 81 ALA A C 1
ATOM 618 O O . ALA A 1 81 ? 0.527 -1.544 -11.477 1.00 93.81 81 ALA A O 1
ATOM 619 N N . ARG A 1 82 ? 1.168 -2.234 -13.512 1.00 93.12 82 ARG A N 1
ATOM 620 C CA . ARG A 1 82 ? 2.338 -3.023 -13.074 1.00 93.12 82 ARG A CA 1
ATOM 621 C C . ARG A 1 82 ? 3.464 -2.215 -12.417 1.00 93.12 82 ARG A C 1
ATOM 623 O O . ARG A 1 82 ? 4.367 -2.811 -11.842 1.00 93.12 82 ARG A O 1
ATOM 630 N N . SER A 1 83 ? 3.395 -0.885 -12.485 1.00 94.19 83 SER A N 1
ATOM 631 C CA . SER A 1 83 ? 4.333 0.010 -11.803 1.00 94.19 83 SER A CA 1
ATOM 632 C C . SER A 1 83 ? 3.758 0.631 -10.515 1.00 94.19 83 SER A C 1
ATOM 634 O O . SER A 1 83 ? 4.379 1.530 -9.938 1.00 94.19 83 SER A O 1
ATOM 636 N N . LEU A 1 84 ? 2.549 0.233 -10.099 1.00 95.38 84 LEU A N 1
ATOM 637 C CA . LEU A 1 84 ? 1.915 0.703 -8.868 1.00 95.38 84 LEU A CA 1
ATOM 638 C C . LEU A 1 84 ? 2.402 -0.113 -7.668 1.00 95.38 84 LEU A C 1
ATOM 640 O O . LEU A 1 84 ? 2.336 -1.340 -7.676 1.00 95.38 84 LEU A O 1
ATOM 644 N N . TRP A 1 85 ? 2.806 0.587 -6.610 1.00 93.75 85 TRP A N 1
ATOM 645 C CA . TRP A 1 85 ? 3.278 -0.005 -5.362 1.00 93.75 85 TRP A CA 1
ATOM 646 C C . TRP A 1 85 ? 2.440 0.506 -4.198 1.00 93.75 85 TRP A C 1
ATOM 648 O O . TRP A 1 85 ? 2.334 1.713 -3.980 1.00 93.75 85 TRP A O 1
ATOM 658 N N . ARG A 1 86 ? 1.836 -0.420 -3.450 1.00 92.69 86 ARG A N 1
ATOM 659 C CA . ARG A 1 86 ? 1.133 -0.113 -2.203 1.00 92.69 86 ARG A CA 1
ATOM 660 C C . ARG A 1 86 ? 2.145 -0.095 -1.066 1.00 92.69 86 ARG A C 1
ATOM 662 O O . ARG A 1 86 ? 2.821 -1.093 -0.830 1.00 92.69 86 ARG A O 1
ATOM 669 N N . MET A 1 87 ? 2.232 1.023 -0.355 1.00 86.69 87 MET A N 1
ATOM 670 C CA . MET A 1 87 ? 2.987 1.062 0.892 1.00 86.69 87 MET A CA 1
ATOM 671 C C . MET A 1 87 ? 2.212 0.299 1.971 1.00 86.69 87 MET A C 1
ATOM 673 O O . MET A 1 87 ? 0.993 0.417 2.063 1.00 86.69 87 MET A O 1
ATOM 677 N N . GLU A 1 88 ? 2.908 -0.479 2.796 1.00 86.88 88 GLU A N 1
ATOM 678 C CA . GLU A 1 88 ? 2.322 -1.149 3.956 1.00 86.88 88 GLU A CA 1
ATOM 679 C C . GLU A 1 88 ? 3.246 -0.969 5.162 1.00 86.88 88 GLU A C 1
ATOM 681 O O . GLU A 1 88 ? 4.446 -1.228 5.090 1.00 86.88 88 GLU A O 1
ATOM 686 N N . THR A 1 89 ? 2.699 -0.489 6.283 1.00 82.06 89 THR A N 1
ATOM 687 C CA . THR A 1 89 ? 3.445 -0.397 7.546 1.00 82.06 89 THR A CA 1
ATOM 688 C C . THR A 1 89 ? 3.128 -1.615 8.401 1.00 82.06 89 THR A C 1
ATOM 690 O O . THR A 1 89 ? 1.976 -2.019 8.508 1.00 82.06 89 THR A O 1
ATOM 693 N N . LEU A 1 90 ? 4.126 -2.133 9.116 1.00 81.94 90 LEU A N 1
ATOM 694 C CA . LEU A 1 90 ? 3.993 -3.287 10.016 1.00 81.94 90 LEU A CA 1
ATOM 695 C C . LEU A 1 90 ? 3.031 -3.078 11.207 1.00 81.94 90 LEU A C 1
ATOM 697 O O . LEU A 1 90 ? 2.744 -4.019 11.942 1.00 81.94 90 LEU A O 1
ATOM 701 N N . ARG A 1 91 ? 2.558 -1.848 11.454 1.00 78.81 91 ARG A N 1
ATOM 702 C CA . ARG A 1 91 ? 1.697 -1.508 12.597 1.00 78.81 91 ARG A CA 1
ATOM 703 C C . ARG A 1 91 ? 0.244 -1.377 12.155 1.00 78.81 91 ARG A C 1
ATOM 705 O O . ARG A 1 91 ? -0.068 -0.535 11.319 1.00 78.81 91 ARG A O 1
ATOM 712 N N . VAL A 1 92 ? -0.635 -2.143 12.802 1.00 69.19 92 VAL A N 1
ATOM 713 C CA . VAL A 1 92 ? -2.089 -2.137 12.553 1.00 69.19 92 VAL A CA 1
ATOM 714 C C . VAL A 1 92 ? -2.747 -0.835 13.023 1.00 69.19 92 VAL A C 1
ATOM 716 O O . VAL A 1 92 ? -3.627 -0.311 12.351 1.00 69.19 92 VAL A O 1
ATOM 719 N N . ALA A 1 93 ? -2.300 -0.275 14.150 1.00 67.38 93 ALA A N 1
ATOM 720 C CA . ALA A 1 93 ? -2.795 0.996 14.670 1.00 67.38 93 ALA A CA 1
ATOM 721 C C . ALA A 1 93 ? -1.681 2.045 14.665 1.00 67.38 93 ALA A C 1
ATOM 723 O O . ALA A 1 93 ? -0.558 1.788 15.116 1.00 67.38 93 ALA A O 1
ATOM 724 N N . LYS A 1 94 ? -2.001 3.263 14.217 1.00 65.12 94 LYS A N 1
ATOM 725 C CA . LYS A 1 94 ? -1.142 4.414 14.496 1.00 65.12 94 LYS A CA 1
ATOM 726 C C . LYS A 1 94 ? -1.478 4.889 15.904 1.00 65.12 94 LYS A C 1
ATOM 728 O O . LYS A 1 94 ? -2.447 5.623 16.079 1.00 65.12 94 LYS A O 1
ATOM 733 N N . LEU A 1 95 ? -0.674 4.480 16.890 1.00 51.66 95 LEU A N 1
ATOM 734 C CA . LEU A 1 95 ? -0.631 5.169 18.181 1.00 51.66 95 LEU A CA 1
ATOM 735 C C . LEU A 1 95 ? -0.507 6.668 17.879 1.00 51.66 95 LEU A C 1
ATOM 737 O O . LEU A 1 95 ? 0.316 7.063 17.045 1.00 51.66 95 LEU A O 1
ATOM 741 N N . GLN A 1 96 ? -1.390 7.484 18.457 1.00 46.19 96 GLN A N 1
ATOM 742 C CA . GLN A 1 96 ? -1.248 8.934 18.398 1.00 46.19 96 GLN A CA 1
ATOM 743 C C . GLN A 1 96 ? 0.209 9.265 18.732 1.00 46.19 96 GLN A C 1
ATOM 745 O O . GLN A 1 96 ? 0.726 8.797 19.742 1.00 46.19 96 GLN A O 1
ATOM 750 N N . CYS A 1 97 ? 0.872 10.075 17.901 1.00 40.69 97 CYS A N 1
ATOM 751 C CA . CYS A 1 97 ? 1.893 10.940 18.470 1.00 40.69 97 CYS A CA 1
ATOM 752 C C . CYS A 1 97 ? 1.153 11.725 19.549 1.00 40.69 97 CYS A C 1
ATOM 754 O O . CYS A 1 97 ? 0.294 12.549 19.215 1.00 40.69 97 CYS A O 1
ATOM 756 N N . GLU A 1 98 ? 1.405 11.409 20.819 1.00 36.06 98 GLU A N 1
ATOM 757 C CA . GLU A 1 98 ? 1.148 12.349 21.895 1.00 36.06 98 GLU A CA 1
ATOM 758 C C . GLU A 1 98 ? 1.695 13.687 21.412 1.00 36.06 98 GLU A C 1
ATOM 760 O O . GLU A 1 98 ? 2.863 13.806 21.029 1.00 36.06 98 GLU A O 1
ATOM 765 N N . LYS A 1 99 ? 0.825 14.695 21.351 1.00 36.31 99 LYS A N 1
ATOM 766 C CA . LYS A 1 99 ? 1.301 16.067 21.373 1.00 36.31 99 LYS A CA 1
ATOM 767 C C . LYS A 1 99 ? 2.041 16.180 22.699 1.00 36.31 99 LYS A C 1
ATOM 769 O O . LYS A 1 99 ? 1.389 16.350 23.719 1.00 36.31 99 LYS A O 1
ATOM 774 N N . ILE A 1 100 ? 3.362 16.042 22.694 1.00 38.16 100 ILE A N 1
ATOM 775 C CA . ILE A 1 100 ? 4.180 16.578 23.775 1.00 38.16 100 ILE A CA 1
ATOM 776 C C . ILE A 1 100 ? 3.974 18.093 23.652 1.00 38.16 100 ILE A C 1
ATOM 778 O O . ILE A 1 100 ? 4.360 18.662 22.625 1.00 38.16 100 ILE A O 1
ATOM 782 N N . PRO A 1 101 ? 3.262 18.755 24.581 1.00 33.16 101 PRO A N 1
ATOM 783 C CA . PRO A 1 101 ? 3.097 20.193 24.495 1.00 33.16 101 PRO A CA 1
ATOM 784 C C . PRO A 1 101 ? 4.480 20.829 24.630 1.00 33.16 101 PRO A C 1
ATOM 786 O O . PRO A 1 101 ? 5.233 20.510 25.551 1.00 33.16 101 PRO A O 1
ATOM 789 N N . ALA A 1 102 ? 4.816 21.737 23.714 1.00 41.28 102 ALA A N 1
ATOM 790 C CA . ALA A 1 102 ? 6.007 22.580 23.791 1.00 41.28 102 ALA A CA 1
ATOM 791 C C . ALA A 1 102 ? 5.851 23.641 24.903 1.00 41.28 102 ALA A C 1
ATOM 793 O O . ALA A 1 102 ? 5.931 24.838 24.654 1.00 41.28 102 ALA A O 1
ATOM 794 N N . SER A 1 103 ? 5.566 23.196 26.129 1.00 43.84 103 SER A N 1
ATOM 795 C CA . SER A 1 103 ? 5.463 24.026 27.333 1.00 43.84 103 SER A CA 1
ATOM 796 C C . SER A 1 103 ? 6.216 23.430 28.528 1.00 43.84 103 SER A C 1
ATOM 798 O O . SER A 1 103 ? 5.964 23.819 29.663 1.00 43.84 103 SER A O 1
ATOM 800 N N . GLN A 1 104 ? 7.136 22.490 28.297 1.00 44.62 104 GLN A N 1
ATOM 801 C CA . GLN A 1 104 ? 8.120 22.055 29.297 1.00 44.62 104 GLN A CA 1
ATOM 802 C C . GLN A 1 104 ? 9.545 22.340 28.815 1.00 44.62 104 GLN A C 1
ATOM 804 O O . GLN A 1 104 ? 10.398 21.465 28.786 1.00 44.62 104 GLN A O 1
ATOM 809 N N . TYR A 1 105 ? 9.795 23.584 28.424 1.00 39.59 105 TYR A N 1
ATOM 810 C CA . TYR A 1 105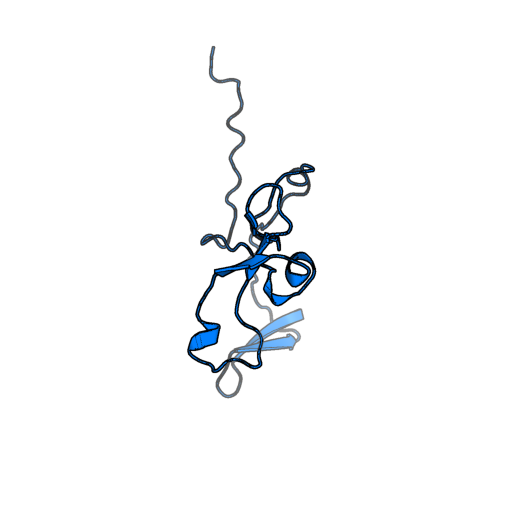 ? 11.119 24.185 28.540 1.00 39.59 105 TYR A CA 1
ATOM 811 C C . TYR A 1 105 ? 10.878 25.571 29.124 1.00 39.59 105 TYR A C 1
ATOM 813 O O . TYR A 1 105 ? 10.581 26.519 28.400 1.00 39.59 105 TYR A O 1
ATOM 821 N N . SER A 1 106 ? 10.841 25.607 30.455 1.00 42.09 106 SER A N 1
ATOM 822 C CA . SER A 1 106 ? 10.936 26.837 31.234 1.00 42.09 106 SER A CA 1
ATOM 823 C C . SER A 1 106 ? 12.394 27.131 31.538 1.00 42.09 106 SER A C 1
ATOM 825 O O . SER A 1 106 ? 13.191 26.165 31.558 1.00 42.09 106 SER A O 1
#

pLDDT: mean 79.32, std 16.21, range [33.16, 95.38]

Sequence (106 aa):
MQHLSYGSSSLHMDATFQQTLWSVAPISSGSKAAQGYLISSDVLRLLHGHMDECLTVPSGEHGEEQRRTVHYE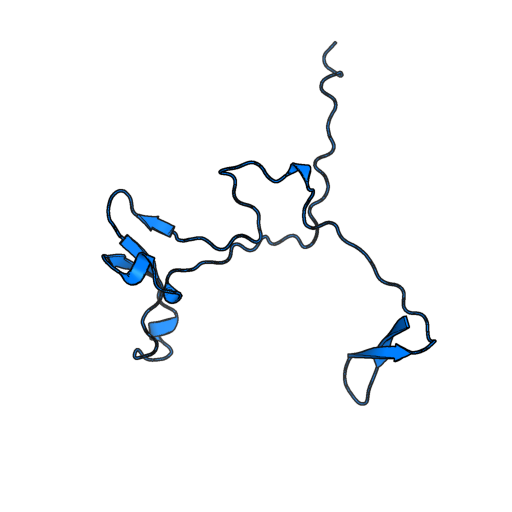VGAVSVHARSLWRMETLRVAKLQCEKIPASQYS